Protein AF-A0AAQ3R9A9-F1 (afdb_monomer)

Structure (mmCIF, N/CA/C/O backbone):
data_AF-A0AAQ3R9A9-F1
#
_entry.id   AF-A0AAQ3R9A9-F1
#
loop_
_atom_site.group_PDB
_atom_site.id
_atom_site.type_symbol
_atom_site.label_atom_id
_atom_site.label_alt_id
_atom_site.label_comp_id
_atom_site.label_asym_id
_atom_site.label_entity_id
_atom_site.label_seq_id
_atom_site.pdbx_PDB_ins_code
_atom_site.Cartn_x
_atom_site.Cartn_y
_atom_site.Cartn_z
_atom_site.occupancy
_atom_site.B_iso_or_equiv
_atom_site.auth_seq_id
_atom_site.auth_comp_id
_atom_site.auth_asym_id
_atom_site.auth_atom_id
_atom_site.pdbx_PDB_model_num
ATOM 1 N N . MET A 1 1 ? -9.613 -7.071 18.615 1.00 48.75 1 MET A N 1
ATOM 2 C CA . MET A 1 1 ? -8.444 -6.347 19.145 1.00 48.75 1 MET A CA 1
ATOM 3 C C . MET A 1 1 ? -7.556 -6.067 17.948 1.00 48.75 1 MET A C 1
ATOM 5 O O . MET A 1 1 ? -7.082 -7.019 17.346 1.00 48.75 1 MET A O 1
ATOM 9 N N . TRP A 1 2 ? -7.501 -4.819 17.482 1.00 47.44 2 TRP A N 1
ATOM 10 C CA . TRP A 1 2 ? -6.622 -4.417 16.379 1.00 47.44 2 TRP A CA 1
ATOM 11 C C . TRP A 1 2 ? -5.211 -4.233 16.938 1.00 47.44 2 TRP A C 1
ATOM 13 O O . TRP A 1 2 ? -5.052 -3.520 17.928 1.00 47.44 2 TRP A O 1
ATOM 23 N N . GLU A 1 3 ? -4.217 -4.882 16.334 1.00 56.72 3 GLU A N 1
ATOM 24 C CA . GLU A 1 3 ? -2.811 -4.685 16.688 1.00 56.72 3 GLU A CA 1
ATOM 25 C C . GLU A 1 3 ? -2.101 -3.908 15.572 1.00 56.72 3 GLU A C 1
ATOM 27 O O . GLU A 1 3 ? -2.195 -4.294 14.401 1.00 56.72 3 GLU A O 1
ATOM 32 N N . PRO A 1 4 ? -1.415 -2.798 15.899 1.00 54.53 4 PRO A N 1
ATOM 33 C CA . PRO A 1 4 ? -0.636 -2.051 14.925 1.00 54.53 4 PRO A CA 1
ATOM 34 C C . PRO A 1 4 ? 0.563 -2.877 14.455 1.00 54.53 4 PRO A C 1
ATOM 36 O O . PRO A 1 4 ? 1.270 -3.488 15.256 1.00 54.53 4 PRO A O 1
ATOM 39 N N . VAL A 1 5 ? 0.839 -2.845 13.151 1.00 58.00 5 VAL A N 1
ATOM 40 C CA . VAL A 1 5 ? 2.087 -3.399 12.616 1.00 58.00 5 VAL A CA 1
ATOM 41 C C . VAL A 1 5 ? 3.251 -2.556 13.128 1.00 58.00 5 VAL A C 1
ATOM 43 O O . VAL A 1 5 ? 3.262 -1.336 12.956 1.00 58.00 5 VAL A O 1
ATOM 46 N N . ALA A 1 6 ? 4.221 -3.208 13.769 1.00 59.22 6 ALA A N 1
ATOM 47 C CA . ALA A 1 6 ? 5.413 -2.548 14.281 1.00 59.22 6 ALA A CA 1
ATOM 48 C C . ALA A 1 6 ? 6.246 -1.975 13.123 1.00 59.22 6 ALA A C 1
ATOM 50 O O . ALA A 1 6 ? 6.587 -2.685 12.174 1.00 59.22 6 ALA A O 1
ATOM 51 N N . PHE A 1 7 ? 6.576 -0.686 13.211 1.00 54.56 7 PHE A N 1
ATOM 52 C CA . PHE A 1 7 ? 7.490 -0.024 12.287 1.00 54.56 7 PHE A CA 1
ATOM 53 C C . PHE A 1 7 ? 8.913 0.033 12.875 1.00 54.56 7 PHE A C 1
ATOM 55 O O . PHE A 1 7 ? 9.055 0.204 14.086 1.00 54.56 7 PHE A O 1
ATOM 62 N N . PRO A 1 8 ? 9.964 -0.048 12.037 1.00 54.88 8 PRO A N 1
ATOM 63 C CA . PRO A 1 8 ? 9.899 -0.228 10.589 1.00 54.88 8 PRO A CA 1
ATOM 64 C C . PRO A 1 8 ? 9.585 -1.689 10.219 1.00 54.88 8 PRO A C 1
ATOM 66 O O . PRO A 1 8 ? 10.150 -2.624 10.778 1.00 54.88 8 PRO A O 1
ATOM 69 N N . PHE A 1 9 ? 8.685 -1.889 9.253 1.00 53.78 9 PHE A N 1
ATOM 70 C CA . PHE A 1 9 ? 8.417 -3.210 8.686 1.00 53.78 9 PHE A CA 1
ATOM 71 C C . PHE A 1 9 ? 9.552 -3.560 7.718 1.00 53.78 9 PHE A C 1
ATOM 73 O O . PHE A 1 9 ? 9.500 -3.227 6.536 1.00 53.78 9 PHE A O 1
ATOM 80 N N . THR A 1 10 ? 10.623 -4.156 8.241 1.00 54.75 10 THR A N 1
ATOM 81 C CA . THR A 1 10 ? 11.775 -4.603 7.450 1.00 54.75 10 THR A CA 1
ATOM 82 C C . THR A 1 10 ? 11.782 -6.123 7.371 1.00 54.75 10 THR A C 1
ATOM 84 O O . THR A 1 10 ? 12.041 -6.792 8.371 1.00 54.75 10 THR A O 1
ATOM 87 N N . ASN A 1 11 ? 11.531 -6.685 6.190 1.00 57.66 11 ASN A N 1
ATOM 88 C CA . ASN A 1 11 ? 11.914 -8.060 5.889 1.00 57.66 11 ASN A CA 1
ATOM 89 C C . ASN A 1 11 ? 13.258 -8.031 5.160 1.00 57.66 11 ASN A C 1
ATOM 91 O O . ASN A 1 11 ? 13.372 -7.472 4.072 1.00 57.66 11 ASN A O 1
ATOM 95 N N . ASN A 1 12 ? 14.284 -8.612 5.782 1.00 59.44 12 ASN A N 1
ATOM 96 C CA . ASN A 1 12 ? 15.647 -8.642 5.239 1.00 59.44 12 ASN A CA 1
ATOM 97 C C . ASN A 1 12 ? 15.814 -9.658 4.099 1.00 59.44 12 ASN A C 1
ATOM 99 O O . ASN A 1 12 ? 16.896 -9.778 3.525 1.00 59.44 12 ASN A O 1
ATOM 103 N N . THR A 1 13 ? 14.759 -10.402 3.773 1.00 61.12 13 THR A N 1
ATOM 104 C CA . THR A 1 13 ? 14.749 -11.336 2.653 1.00 61.12 13 THR A CA 1
ATOM 105 C C . THR A 1 13 ? 14.331 -10.569 1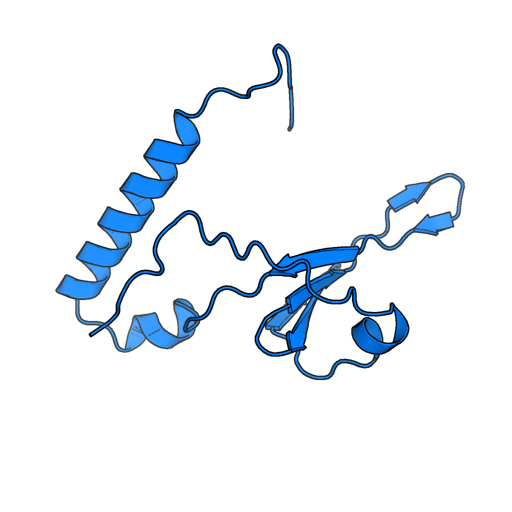.410 1.00 61.12 13 THR A C 1
ATOM 107 O O . THR A 1 13 ? 13.205 -10.085 1.346 1.00 61.12 13 THR A O 1
ATOM 110 N N . VAL A 1 14 ? 15.224 -10.438 0.427 1.00 61.97 14 VAL A N 1
ATOM 111 C CA . VAL A 1 14 ? 14.872 -9.858 -0.875 1.00 61.97 14 VAL A CA 1
ATOM 112 C C . VAL A 1 14 ? 13.922 -10.838 -1.565 1.00 61.97 14 VAL A C 1
ATOM 114 O O . VAL A 1 14 ? 14.360 -11.935 -1.923 1.00 61.97 14 VAL A O 1
ATOM 117 N N . PRO A 1 15 ? 12.632 -10.505 -1.728 1.00 65.62 15 PRO A N 1
ATOM 118 C CA . PRO A 1 15 ? 11.714 -11.411 -2.387 1.00 65.62 15 PRO A CA 1
ATOM 119 C C . PRO A 1 15 ? 12.067 -11.500 -3.875 1.00 65.62 15 PRO A C 1
ATOM 121 O O . PRO A 1 15 ? 12.585 -10.547 -4.466 1.00 65.62 15 PRO A O 1
ATOM 124 N N . LEU A 1 16 ? 11.785 -12.648 -4.492 1.00 77.12 16 LEU A N 1
ATOM 125 C CA . LEU A 1 16 ? 11.970 -12.816 -5.931 1.00 77.12 16 LEU A CA 1
ATOM 126 C C . LEU A 1 16 ? 11.148 -11.750 -6.668 1.00 77.12 16 LEU A C 1
ATOM 128 O O . LEU A 1 16 ? 9.939 -11.632 -6.459 1.00 77.12 16 LEU A O 1
ATOM 132 N N . LEU A 1 17 ? 11.814 -10.957 -7.509 1.00 81.19 17 LEU A N 1
ATOM 133 C CA . LEU A 1 17 ? 11.158 -9.857 -8.202 1.00 81.19 17 LEU A CA 1
ATOM 134 C C . LEU A 1 17 ? 10.190 -10.418 -9.263 1.00 81.19 17 LEU A C 1
ATOM 136 O O . LEU A 1 17 ? 10.623 -11.206 -10.107 1.00 81.19 17 LEU A O 1
ATOM 140 N N . PRO A 1 18 ? 8.909 -10.015 -9.261 1.00 85.25 18 PRO A N 1
ATOM 141 C CA . PRO A 1 18 ? 7.943 -10.481 -10.249 1.00 85.25 18 PRO A CA 1
ATOM 142 C C . PRO A 1 18 ? 8.236 -9.925 -11.644 1.00 85.25 18 PRO A C 1
ATOM 144 O O . PRO A 1 18 ? 8.697 -8.792 -11.814 1.00 85.25 18 PRO A O 1
ATOM 147 N N . THR A 1 19 ? 7.906 -10.707 -12.665 1.00 87.69 19 THR A N 1
ATOM 148 C CA . THR A 1 19 ? 8.010 -10.297 -14.066 1.00 87.69 19 THR A CA 1
ATOM 149 C C . THR A 1 19 ? 6.863 -9.372 -14.468 1.00 87.69 19 THR A C 1
ATOM 151 O O . THR A 1 19 ? 5.754 -9.410 -13.930 1.00 87.69 19 THR A O 1
ATOM 154 N N . THR A 1 20 ? 7.085 -8.553 -15.497 1.00 86.12 20 THR A N 1
ATOM 155 C CA . THR A 1 20 ? 6.044 -7.662 -16.033 1.00 86.12 20 THR A CA 1
ATOM 156 C C . THR A 1 20 ? 4.800 -8.418 -16.510 1.00 86.12 20 THR A C 1
ATOM 158 O O . THR A 1 20 ? 3.694 -7.886 -16.420 1.00 86.12 20 THR A O 1
ATOM 161 N N . GLN A 1 21 ? 4.963 -9.643 -17.013 1.00 85.69 21 GLN A N 1
ATOM 162 C CA . GLN A 1 21 ? 3.843 -10.475 -17.446 1.00 85.69 21 GLN A CA 1
ATOM 163 C C . GLN A 1 21 ? 2.984 -10.906 -16.255 1.00 85.69 21 GLN A C 1
ATOM 165 O O . GLN A 1 21 ? 1.770 -10.731 -16.307 1.00 85.69 21 GLN A O 1
ATOM 170 N N . GLU A 1 22 ? 3.603 -11.391 -15.177 1.00 86.81 22 GLU A N 1
ATOM 171 C CA . GLU A 1 22 ? 2.902 -11.769 -13.942 1.00 86.81 22 GLU A CA 1
ATOM 172 C C . GLU A 1 22 ? 2.152 -10.577 -13.344 1.00 86.81 22 GLU A C 1
ATOM 174 O O . GLU A 1 22 ? 0.986 -10.693 -12.978 1.00 86.81 22 GLU A O 1
ATOM 179 N N . ILE A 1 23 ? 2.780 -9.398 -13.335 1.00 88.25 23 ILE A N 1
ATOM 180 C CA . ILE A 1 23 ? 2.160 -8.163 -12.840 1.00 88.25 23 ILE A CA 1
ATOM 181 C C . ILE A 1 23 ? 0.911 -7.797 -13.654 1.00 88.25 23 ILE A C 1
ATOM 183 O O . ILE A 1 23 ? -0.117 -7.436 -13.081 1.00 88.25 23 ILE A O 1
ATOM 187 N N . ARG A 1 24 ? 0.979 -7.886 -14.988 1.00 84.19 24 ARG A N 1
ATOM 188 C CA . ARG A 1 24 ? -0.145 -7.537 -15.877 1.00 84.19 24 ARG A CA 1
ATOM 189 C C . ARG A 1 24 ? -1.255 -8.583 -15.881 1.00 84.19 24 ARG A C 1
ATOM 191 O O . ARG A 1 24 ? -2.408 -8.220 -16.086 1.00 84.19 24 ARG A O 1
ATOM 198 N N . ALA A 1 25 ? -0.907 -9.851 -15.680 1.00 88.38 25 ALA A N 1
ATOM 199 C CA . ALA A 1 25 ? -1.855 -10.957 -15.611 1.00 88.38 25 ALA A CA 1
ATOM 200 C C . ALA A 1 25 ? -2.512 -11.099 -14.226 1.00 88.38 25 ALA A C 1
ATOM 202 O O . ALA A 1 25 ? -3.467 -11.860 -14.085 1.00 88.38 25 ALA A O 1
ATOM 203 N N . CYS A 1 26 ? -2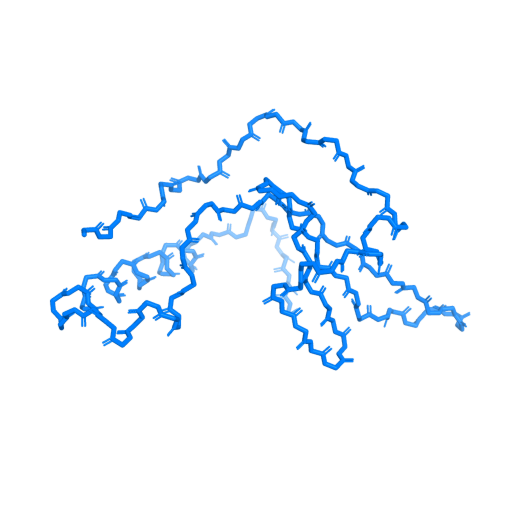.018 -10.390 -13.205 1.00 87.81 26 CYS A N 1
ATOM 204 C CA . CYS A 1 26 ? -2.526 -10.519 -11.847 1.00 87.81 26 CYS A CA 1
ATOM 205 C C . CYS A 1 26 ? -3.980 -10.029 -11.717 1.00 87.81 26 CYS A C 1
ATOM 207 O O . CYS A 1 26 ? -4.302 -8.875 -12.012 1.00 87.81 26 CYS A O 1
ATOM 209 N N . ALA A 1 27 ? -4.848 -10.911 -11.214 1.00 86.06 27 ALA A N 1
ATOM 210 C CA . ALA A 1 27 ? -6.261 -10.632 -10.964 1.00 86.06 27 ALA A CA 1
ATOM 211 C C . ALA A 1 27 ? -6.522 -9.977 -9.594 1.00 86.06 27 ALA A C 1
ATOM 213 O O . ALA A 1 27 ? -7.576 -9.375 -9.388 1.00 86.06 27 ALA A O 1
ATOM 214 N N . THR A 1 28 ? -5.572 -10.060 -8.659 1.00 87.56 28 THR A N 1
ATOM 215 C CA . THR A 1 28 ? -5.717 -9.519 -7.301 1.00 87.56 28 THR A CA 1
ATOM 216 C C . THR A 1 28 ? -5.399 -8.027 -7.287 1.00 87.56 28 THR A C 1
ATOM 218 O O . THR A 1 28 ? -4.300 -7.587 -6.941 1.00 87.56 28 THR A O 1
ATOM 221 N N . ILE A 1 29 ? -6.377 -7.227 -7.696 1.00 88.19 29 ILE A N 1
ATOM 222 C CA . ILE A 1 29 ? -6.260 -5.774 -7.788 1.00 88.19 29 ILE A CA 1
ATOM 223 C C . ILE A 1 29 ? -6.607 -5.166 -6.429 1.00 88.19 29 ILE A C 1
ATOM 225 O O . ILE A 1 29 ? -7.756 -5.191 -6.002 1.00 88.19 29 ILE A O 1
ATOM 229 N N . LEU A 1 30 ? -5.612 -4.589 -5.755 1.00 86.19 30 LEU A N 1
ATOM 230 C CA . LEU A 1 30 ? -5.818 -3.883 -4.487 1.00 86.19 30 LEU A CA 1
ATOM 231 C C . LEU A 1 30 ? -6.385 -2.481 -4.701 1.00 86.19 30 LEU A C 1
ATOM 233 O O . LEU A 1 30 ? -7.121 -1.969 -3.861 1.00 86.19 30 LEU A O 1
ATOM 237 N N . ARG A 1 31 ? -5.994 -1.829 -5.802 1.00 85.19 31 ARG A N 1
ATOM 238 C CA . ARG A 1 31 ? -6.476 -0.492 -6.153 1.00 85.19 31 ARG A CA 1
ATOM 239 C C . ARG A 1 31 ? -6.324 -0.225 -7.640 1.00 85.19 31 ARG A C 1
ATOM 241 O O . ARG A 1 31 ? -5.245 -0.413 -8.190 1.00 85.19 31 ARG A O 1
ATOM 248 N N . GLU A 1 32 ? -7.361 0.314 -8.264 1.00 88.88 32 GLU A N 1
ATOM 249 C CA . GLU A 1 32 ? -7.324 0.743 -9.662 1.00 88.88 32 GLU A CA 1
ATOM 250 C C . GLU A 1 32 ? -7.762 2.202 -9.773 1.00 88.88 32 GLU A C 1
ATOM 252 O O . GLU A 1 32 ? -8.783 2.616 -9.225 1.00 88.88 32 GLU A O 1
ATOM 257 N N . ARG A 1 33 ? -6.932 3.009 -10.428 1.00 82.81 33 ARG A N 1
ATOM 258 C CA . ARG A 1 33 ? -7.185 4.409 -10.773 1.00 82.81 33 ARG A CA 1
ATOM 259 C C . ARG A 1 33 ? -6.995 4.575 -12.278 1.00 82.81 33 ARG A C 1
ATOM 261 O O . ARG A 1 33 ? -6.341 3.754 -12.912 1.00 82.81 33 ARG A O 1
ATOM 268 N N . SER A 1 34 ? -7.493 5.679 -12.832 1.00 79.75 34 SER A N 1
ATOM 269 C CA . SER A 1 34 ? -7.394 5.981 -14.269 1.00 79.75 34 SER A CA 1
ATOM 270 C C . SER A 1 34 ? -5.966 5.939 -14.821 1.00 79.75 34 SER A C 1
ATOM 272 O O . SER A 1 34 ? -5.771 5.573 -15.973 1.00 79.75 34 SER A O 1
ATOM 274 N N . THR A 1 35 ? -4.966 6.294 -14.011 1.00 82.25 35 THR A N 1
ATOM 275 C CA . THR A 1 35 ? -3.563 6.351 -14.440 1.00 82.25 35 THR A CA 1
ATOM 276 C C . THR A 1 35 ? -2.677 5.286 -13.809 1.00 82.25 35 THR A C 1
ATOM 278 O O . THR A 1 35 ? -1.566 5.097 -14.285 1.00 82.25 35 THR A O 1
ATOM 281 N N . ALA A 1 36 ? -3.114 4.579 -12.764 1.00 86.56 36 ALA A N 1
ATOM 282 C CA . ALA A 1 36 ? -2.268 3.627 -12.047 1.00 86.56 36 ALA A CA 1
ATOM 283 C C . ALA A 1 36 ? -3.067 2.481 -11.427 1.00 86.56 36 ALA A C 1
ATOM 285 O O . ALA A 1 36 ? -4.190 2.661 -10.959 1.00 86.56 36 ALA A O 1
ATOM 286 N N . LYS A 1 37 ? -2.433 1.317 -11.348 1.00 89.38 37 LYS A N 1
ATOM 287 C CA . LYS A 1 37 ? -2.979 0.080 -10.805 1.00 89.38 37 LYS A CA 1
ATOM 288 C C . LYS A 1 37 ? -2.036 -0.486 -9.754 1.00 89.38 37 LYS A C 1
ATOM 290 O O . LYS A 1 37 ? -0.820 -0.417 -9.902 1.00 89.38 37 LYS A O 1
ATOM 295 N N . VAL A 1 38 ? -2.599 -1.014 -8.677 1.00 89.94 38 VAL A N 1
ATOM 296 C CA . VAL A 1 38 ? -1.880 -1.693 -7.602 1.00 89.94 38 VAL A CA 1
ATOM 297 C C . VAL A 1 38 ? -2.392 -3.120 -7.538 1.00 89.94 38 VAL A C 1
ATOM 299 O O . VAL A 1 38 ? -3.582 -3.337 -7.307 1.00 89.94 38 VAL A O 1
ATOM 302 N N . VAL A 1 39 ? -1.495 -4.078 -7.739 1.00 91.44 39 VAL A N 1
ATOM 303 C CA . VAL A 1 39 ? -1.786 -5.513 -7.684 1.00 91.44 39 VAL A CA 1
ATOM 304 C C . VAL A 1 39 ? -1.022 -6.163 -6.540 1.00 91.44 39 VAL A C 1
ATOM 306 O O . VAL A 1 39 ? 0.099 -5.757 -6.232 1.00 91.44 39 VAL A O 1
ATOM 309 N N . ALA A 1 40 ? -1.623 -7.168 -5.910 1.00 90.44 40 ALA A N 1
ATOM 310 C CA . ALA A 1 40 ? -0.929 -8.064 -4.993 1.00 90.44 40 ALA A CA 1
ATOM 311 C C . ALA A 1 40 ? -0.459 -9.288 -5.775 1.00 90.44 40 ALA A C 1
ATOM 313 O O . ALA A 1 40 ? -1.284 -10.024 -6.306 1.00 90.44 40 ALA A O 1
ATOM 314 N N . ILE A 1 41 ? 0.853 -9.492 -5.880 1.00 89.38 41 ILE A N 1
ATOM 315 C CA . ILE A 1 41 ? 1.404 -10.660 -6.585 1.00 89.38 41 ILE A CA 1
ATOM 316 C C . ILE A 1 41 ? 1.248 -11.910 -5.724 1.00 89.38 41 ILE A C 1
ATOM 318 O O . ILE A 1 41 ? 0.874 -12.972 -6.210 1.00 89.38 41 ILE A O 1
ATOM 322 N N . ASN A 1 42 ? 1.515 -11.758 -4.435 1.00 84.75 42 ASN A N 1
ATOM 323 C CA . ASN A 1 42 ? 1.348 -12.771 -3.408 1.00 84.75 42 ASN A CA 1
ATOM 324 C C . ASN A 1 42 ? 1.065 -12.063 -2.070 1.00 84.75 42 ASN A C 1
ATOM 326 O O . ASN A 1 42 ? 0.840 -10.847 -2.028 1.00 84.75 42 ASN A O 1
ATOM 330 N N . ASP A 1 43 ? 1.089 -12.809 -0.968 1.00 82.50 43 ASP A N 1
ATOM 331 C CA . ASP A 1 43 ? 0.863 -12.237 0.359 1.00 82.50 43 ASP A CA 1
ATOM 332 C C . ASP A 1 43 ? 1.995 -11.328 0.863 1.00 82.50 43 ASP A C 1
ATOM 334 O O . ASP A 1 43 ? 1.786 -10.610 1.842 1.00 82.50 43 ASP A O 1
ATOM 338 N N . GLU A 1 44 ? 3.132 -11.284 0.163 1.00 82.88 44 GLU A N 1
ATOM 339 C CA . GLU A 1 44 ? 4.360 -10.586 0.561 1.00 82.88 44 GLU A CA 1
ATOM 340 C C . GLU A 1 44 ? 4.737 -9.403 -0.338 1.00 82.88 44 GLU A C 1
ATOM 342 O O . GLU A 1 44 ? 5.505 -8.545 0.088 1.00 82.88 44 GLU A O 1
ATOM 347 N N . ILE A 1 45 ? 4.228 -9.329 -1.569 1.00 87.12 45 ILE A N 1
ATOM 348 C CA . ILE A 1 45 ? 4.644 -8.360 -2.587 1.00 87.12 45 ILE A CA 1
ATOM 349 C C . ILE A 1 45 ? 3.421 -7.685 -3.194 1.00 87.12 45 ILE A C 1
ATOM 351 O O . ILE A 1 45 ? 2.501 -8.330 -3.708 1.00 87.12 45 ILE A O 1
ATOM 355 N N . ILE A 1 46 ? 3.473 -6.357 -3.225 1.00 90.5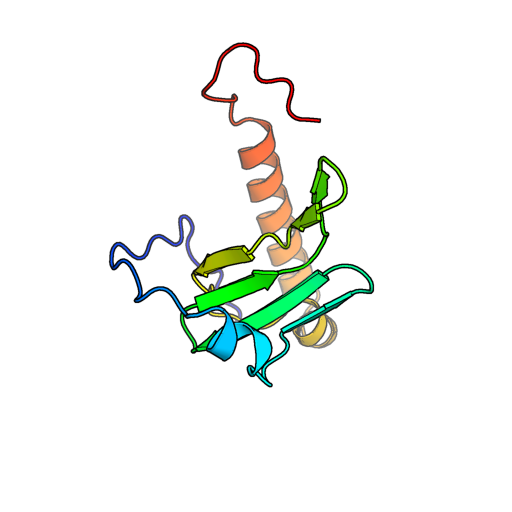6 46 ILE A N 1
ATOM 356 C CA . ILE A 1 46 ? 2.562 -5.523 -4.001 1.00 90.56 46 ILE A CA 1
ATOM 357 C C . ILE A 1 46 ? 3.335 -4.777 -5.083 1.00 90.56 46 ILE A C 1
ATOM 359 O O . ILE A 1 46 ? 4.480 -4.362 -4.892 1.00 90.56 46 ILE A O 1
ATOM 363 N N . VAL A 1 47 ? 2.692 -4.576 -6.228 1.00 91.06 47 VAL A N 1
ATOM 364 C CA . VAL A 1 47 ? 3.261 -3.808 -7.332 1.00 91.06 47 VAL A CA 1
ATOM 365 C C . VAL A 1 47 ? 2.294 -2.713 -7.733 1.00 91.06 47 VAL A C 1
ATOM 367 O O . VAL A 1 47 ? 1.159 -2.981 -8.124 1.00 91.06 47 VAL A O 1
ATOM 370 N N . LYS A 1 48 ? 2.761 -1.466 -7.664 1.00 90.38 48 LYS A N 1
ATOM 371 C CA . LYS A 1 48 ? 2.086 -0.314 -8.261 1.00 90.38 48 LYS A CA 1
ATOM 372 C C . LYS A 1 48 ? 2.689 -0.056 -9.635 1.00 90.38 48 LYS A C 1
ATOM 374 O O . LYS A 1 48 ? 3.897 0.119 -9.752 1.00 90.38 48 LYS A O 1
ATOM 379 N N . PHE A 1 49 ? 1.859 0.009 -10.666 1.00 88.31 49 PHE A N 1
ATOM 380 C CA . PHE A 1 49 ? 2.295 0.313 -12.024 1.00 88.31 49 PHE A CA 1
ATOM 381 C C . PHE A 1 49 ? 1.305 1.221 -12.748 1.00 88.31 49 PHE A C 1
ATOM 383 O O . PHE A 1 49 ? 0.109 1.207 -12.470 1.00 88.31 49 PHE A O 1
ATOM 390 N N . GLY A 1 50 ? 1.812 2.026 -13.676 1.00 80.19 50 GLY A N 1
ATOM 391 C CA . GLY A 1 50 ? 1.043 3.049 -14.388 1.00 80.19 50 GLY A CA 1
ATOM 392 C C . GLY A 1 50 ? 1.596 4.452 -14.145 1.00 80.19 50 GLY A C 1
ATOM 393 O O . GLY A 1 50 ? 2.546 4.625 -13.388 1.00 80.19 50 GLY A O 1
ATOM 394 N N . GLY A 1 51 ? 1.030 5.447 -14.824 1.00 70.69 51 GLY A N 1
ATOM 395 C CA . GLY A 1 51 ? 1.628 6.765 -14.983 1.00 70.69 51 GLY A CA 1
ATOM 396 C C . GLY A 1 51 ? 2.782 6.631 -15.959 1.00 70.69 51 GLY A C 1
ATOM 397 O O . GLY A 1 51 ? 3.917 6.370 -15.568 1.00 70.69 51 GLY A O 1
ATOM 398 N N . GLY A 1 52 ? 2.464 6.697 -17.249 1.00 62.91 52 GLY A N 1
ATOM 399 C CA . GLY A 1 52 ? 3.494 6.691 -18.268 1.00 62.91 52 GLY A CA 1
ATOM 400 C C . GLY A 1 52 ? 4.243 8.016 -18.233 1.00 62.91 52 GLY A C 1
ATOM 401 O O . GLY A 1 52 ? 3.615 9.071 -18.232 1.00 62.91 52 GLY A O 1
ATOM 402 N N . VAL A 1 53 ? 5.569 7.965 -18.197 1.00 62.44 53 VAL A N 1
ATOM 403 C CA . VAL A 1 53 ? 6.379 9.149 -18.483 1.00 62.44 53 VAL A CA 1
ATOM 404 C C . VAL A 1 53 ? 6.575 9.180 -19.992 1.00 62.44 53 VAL A C 1
ATOM 406 O O . VAL A 1 53 ? 7.130 8.237 -20.566 1.00 62.44 53 VAL A O 1
ATOM 409 N N . GLU A 1 54 ? 6.078 10.229 -20.640 1.00 61.09 54 GLU A N 1
ATOM 410 C CA . GLU A 1 54 ? 6.387 10.497 -22.040 1.00 61.09 54 GLU A CA 1
ATOM 411 C C . GLU A 1 54 ? 7.771 11.140 -22.111 1.00 61.09 54 GLU A C 1
ATOM 413 O O . GLU A 1 54 ? 7.975 12.268 -21.671 1.00 61.09 54 GLU A O 1
ATOM 418 N N . TYR A 1 55 ? 8.740 10.405 -22.652 1.00 58.53 55 TYR A N 1
ATOM 419 C CA . TYR A 1 55 ? 10.058 10.944 -22.970 1.00 58.53 55 TYR A CA 1
ATOM 420 C C . TYR A 1 55 ? 10.373 10.605 -24.421 1.00 58.53 55 TYR A C 1
ATOM 422 O O . TYR A 1 55 ? 10.308 9.440 -24.815 1.00 58.53 55 TYR A O 1
ATOM 430 N N . LEU A 1 56 ? 10.686 11.625 -25.228 1.00 66.31 56 LEU A N 1
ATOM 431 C CA . LEU A 1 56 ? 11.086 11.472 -26.636 1.00 66.31 56 LEU A CA 1
ATOM 432 C C . LEU A 1 56 ? 10.118 10.604 -27.471 1.00 66.31 56 LEU A C 1
ATOM 434 O O . LEU A 1 56 ? 10.544 9.790 -28.286 1.00 66.31 56 LEU A O 1
ATOM 438 N N . GLY A 1 57 ? 8.807 10.740 -27.242 1.00 68.06 57 GLY A N 1
ATOM 439 C CA . GLY A 1 57 ? 7.778 9.991 -27.975 1.00 68.06 57 GLY A CA 1
ATOM 440 C C . GLY A 1 57 ? 7.604 8.527 -27.549 1.00 68.06 57 GLY A C 1
ATOM 441 O O . GLY A 1 57 ? 6.851 7.797 -28.190 1.00 68.06 57 GLY A O 1
ATOM 442 N N . ARG A 1 58 ? 8.258 8.079 -26.468 1.00 65.56 58 ARG A N 1
ATOM 443 C CA . ARG A 1 58 ? 8.077 6.738 -25.898 1.00 65.56 58 ARG A CA 1
ATOM 444 C C . ARG A 1 58 ? 7.392 6.823 -24.538 1.00 65.56 58 ARG A C 1
ATOM 446 O O . ARG A 1 58 ? 7.931 7.392 -23.591 1.00 65.56 58 ARG A O 1
ATOM 453 N N . LEU A 1 59 ? 6.222 6.196 -24.435 1.00 66.75 59 LEU A N 1
ATOM 454 C CA . LEU A 1 59 ? 5.523 6.012 -23.169 1.00 66.75 59 LEU A CA 1
ATOM 455 C C . LEU A 1 59 ? 6.236 4.926 -22.351 1.00 66.75 59 LEU A C 1
ATOM 457 O O . LEU A 1 59 ? 6.250 3.754 -22.735 1.00 66.75 59 LEU A O 1
ATOM 461 N N . SER A 1 60 ? 6.841 5.312 -21.230 1.00 73.56 60 SER A N 1
ATOM 462 C CA . SER A 1 60 ? 7.520 4.380 -20.324 1.00 73.56 60 SER A CA 1
ATOM 463 C C . SER A 1 60 ? 6.662 4.132 -19.090 1.00 73.56 60 SER A C 1
ATOM 465 O O . SER A 1 60 ? 6.328 5.071 -18.375 1.00 73.56 60 SER A O 1
ATOM 467 N N . ILE A 1 61 ? 6.298 2.874 -18.834 1.00 78.75 61 ILE A N 1
ATOM 468 C CA . ILE A 1 61 ? 5.532 2.483 -17.642 1.00 78.75 61 ILE A CA 1
ATOM 469 C C . ILE A 1 61 ? 6.508 2.236 -16.493 1.00 78.75 61 ILE A C 1
ATOM 471 O O . ILE A 1 61 ? 7.408 1.405 -16.618 1.00 78.75 61 ILE A O 1
ATOM 475 N N . VAL A 1 62 ? 6.301 2.921 -15.369 1.00 84.31 62 VAL A N 1
ATOM 476 C CA . VAL A 1 62 ? 7.065 2.702 -14.137 1.00 84.31 62 VAL A CA 1
ATOM 477 C C . VAL A 1 62 ? 6.399 1.607 -13.305 1.00 84.31 62 VAL A C 1
ATOM 479 O O . VAL A 1 62 ? 5.175 1.586 -13.157 1.00 84.31 62 VAL A O 1
ATOM 482 N N . PHE A 1 63 ? 7.216 0.706 -12.756 1.00 85.94 63 PHE A N 1
ATOM 483 C CA . PHE A 1 63 ? 6.804 -0.326 -11.807 1.00 85.94 63 PHE A CA 1
ATOM 484 C C . PHE A 1 63 ? 7.472 -0.057 -10.463 1.00 85.94 63 PHE A C 1
ATOM 486 O O . PHE A 1 63 ? 8.691 0.066 -10.383 1.00 85.94 63 PHE A O 1
ATOM 493 N N . LEU A 1 64 ? 6.667 0.023 -9.412 1.00 87.62 64 LEU A N 1
ATOM 494 C CA . LEU A 1 64 ? 7.109 0.192 -8.038 1.00 87.62 64 LEU A CA 1
ATOM 495 C C . LEU A 1 64 ? 6.765 -1.084 -7.273 1.00 87.62 64 LEU A C 1
ATOM 497 O O . LEU A 1 64 ? 5.591 -1.356 -7.012 1.00 87.62 64 LEU A O 1
ATOM 501 N N . VAL A 1 65 ? 7.794 -1.872 -6.967 1.00 87.50 65 VAL A N 1
ATOM 502 C CA . VAL A 1 65 ? 7.687 -3.130 -6.220 1.00 87.50 65 VAL A CA 1
ATOM 503 C C . VAL A 1 65 ? 7.924 -2.828 -4.747 1.00 87.50 65 VAL A C 1
ATOM 505 O O . VAL A 1 65 ? 8.927 -2.214 -4.391 1.00 87.50 65 VAL A O 1
ATOM 508 N N . MET A 1 66 ? 6.986 -3.227 -3.896 1.00 87.25 66 MET A N 1
ATOM 509 C CA . MET A 1 66 ? 7.030 -2.986 -2.457 1.00 87.25 66 MET A CA 1
ATOM 510 C C . MET A 1 66 ? 6.649 -4.254 -1.710 1.00 87.25 66 MET A C 1
ATOM 512 O O . MET A 1 66 ? 5.868 -5.073 -2.201 1.00 87.25 66 MET A O 1
ATOM 516 N N . GLN A 1 67 ? 7.155 -4.385 -0.489 1.00 84.56 67 GLN A N 1
ATOM 517 C CA . GLN A 1 67 ? 6.696 -5.433 0.401 1.00 84.56 67 GLN A CA 1
ATOM 518 C C . GLN A 1 67 ? 5.265 -5.137 0.873 1.00 84.56 67 GLN A C 1
ATOM 520 O O . GLN A 1 67 ? 4.922 -4.008 1.229 1.00 84.56 67 GLN A O 1
ATOM 525 N N . ARG A 1 68 ? 4.422 -6.165 0.882 1.00 82.62 68 ARG A N 1
ATOM 526 C CA . ARG A 1 68 ? 3.068 -6.122 1.413 1.00 82.62 68 ARG A CA 1
ATOM 527 C C . ARG A 1 68 ? 3.125 -6.130 2.937 1.00 82.62 68 ARG A C 1
ATOM 529 O O . ARG A 1 68 ? 3.574 -7.100 3.541 1.00 82.62 68 ARG A O 1
ATOM 536 N N . ALA A 1 69 ? 2.636 -5.059 3.552 1.00 82.44 69 ALA A N 1
ATOM 537 C CA . ALA A 1 69 ? 2.367 -5.059 4.982 1.00 82.44 69 ALA A CA 1
ATOM 538 C C . ALA A 1 69 ? 1.119 -5.921 5.261 1.00 82.44 69 ALA A C 1
ATOM 540 O O . ALA A 1 69 ? 0.090 -5.713 4.604 1.00 82.44 69 ALA A O 1
ATOM 541 N N . PRO A 1 70 ? 1.178 -6.880 6.201 1.00 80.50 70 PRO A N 1
ATOM 542 C CA . PRO A 1 70 ? 0.002 -7.635 6.606 1.00 80.50 70 PRO A CA 1
ATOM 543 C C . PRO A 1 70 ? -0.993 -6.703 7.303 1.00 80.50 70 PRO A C 1
ATOM 545 O O . PRO A 1 70 ? -0.607 -5.816 8.060 1.00 80.50 70 PRO A O 1
ATOM 548 N N . GLY A 1 71 ? -2.285 -6.893 7.053 1.00 81.88 71 GLY A N 1
ATOM 549 C CA . GLY A 1 71 ? -3.318 -6.092 7.699 1.00 81.88 71 GLY A CA 1
ATOM 550 C C . GLY A 1 71 ? -4.624 -6.041 6.922 1.00 81.88 71 GLY A C 1
ATOM 551 O O . GLY A 1 71 ? -4.750 -6.582 5.823 1.00 81.88 71 GLY A O 1
ATOM 552 N N . VAL A 1 72 ? -5.603 -5.368 7.522 1.00 83.12 72 VAL A N 1
ATOM 553 C CA . VAL A 1 72 ? -6.917 -5.106 6.927 1.00 83.12 72 VAL A CA 1
ATOM 554 C C . VAL A 1 72 ? -6.971 -3.646 6.495 1.00 83.12 72 VAL A C 1
ATOM 556 O O . VAL A 1 72 ? -6.407 -2.776 7.162 1.00 83.12 72 VAL A O 1
ATOM 559 N N . GLN A 1 73 ? -7.641 -3.369 5.375 1.00 82.62 73 GLN A N 1
ATOM 560 C CA . GLN A 1 73 ? -7.822 -1.994 4.928 1.00 82.62 73 GLN A CA 1
ATOM 561 C C . GLN A 1 73 ? -8.659 -1.213 5.946 1.00 82.62 73 GLN A C 1
ATOM 563 O O . GLN A 1 73 ? -9.690 -1.685 6.436 1.00 82.62 73 GLN A O 1
ATOM 568 N N . LEU A 1 74 ? -8.179 -0.016 6.287 1.00 85.50 74 LEU A N 1
ATOM 569 C CA . LEU A 1 74 ? -8.782 0.786 7.342 1.00 85.50 74 LEU A CA 1
ATOM 570 C C . LEU A 1 74 ? -10.210 1.206 6.989 1.00 85.50 74 LEU A C 1
ATOM 572 O O . LEU A 1 74 ? -11.043 1.228 7.876 1.00 85.50 74 LEU A O 1
ATOM 576 N N . ASP A 1 75 ? -10.514 1.485 5.723 1.00 85.62 75 ASP A N 1
ATOM 577 C CA . ASP A 1 75 ? -11.852 1.858 5.243 1.00 85.62 75 ASP A CA 1
ATOM 578 C C . ASP A 1 75 ? -12.896 0.751 5.448 1.00 85.62 75 ASP A C 1
ATOM 580 O O . ASP A 1 75 ? -14.028 1.045 5.827 1.00 85.62 75 ASP A O 1
ATOM 584 N N . VAL A 1 76 ? -12.505 -0.513 5.267 1.00 86.38 76 VAL A N 1
ATOM 585 C CA . VAL A 1 76 ? -13.365 -1.678 5.521 1.00 86.38 76 VAL A CA 1
ATOM 586 C C . VAL A 1 76 ? -13.560 -1.896 7.021 1.00 86.38 76 VAL A C 1
ATOM 588 O O . VAL A 1 76 ? -14.664 -2.204 7.467 1.00 86.38 76 VAL A O 1
ATOM 591 N N . ALA A 1 77 ? -12.501 -1.725 7.817 1.00 88.56 77 ALA A N 1
ATOM 592 C CA . ALA A 1 77 ? -12.565 -1.924 9.263 1.00 88.56 77 ALA A 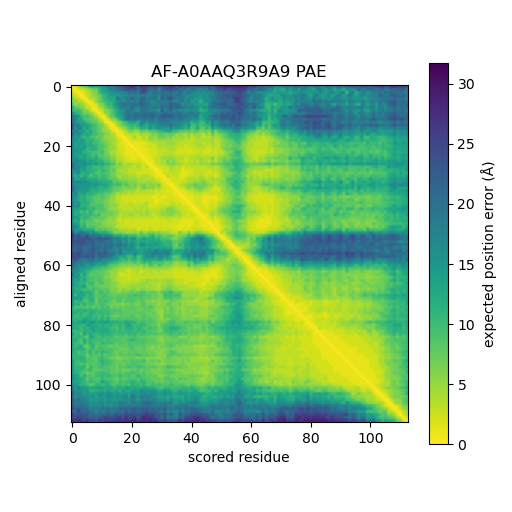CA 1
ATOM 593 C C . ALA A 1 77 ? -13.267 -0.763 9.994 1.00 88.56 77 ALA A C 1
ATOM 595 O O . ALA A 1 77 ? -13.970 -1.001 10.977 1.00 88.56 77 ALA A O 1
ATOM 596 N N . TRP A 1 78 ? -13.131 0.479 9.513 1.00 90.62 78 TRP A N 1
ATOM 597 C CA . TRP A 1 78 ? -13.559 1.710 10.194 1.00 90.62 78 TRP A CA 1
ATOM 598 C C . TRP A 1 78 ? -15.007 1.708 10.707 1.00 90.62 78 TRP A C 1
ATOM 600 O O . TRP A 1 78 ? -15.222 2.139 11.844 1.00 90.62 78 TRP A O 1
ATOM 610 N N . PRO A 1 79 ? -16.011 1.215 9.949 1.00 92.62 79 PRO A N 1
ATOM 611 C CA . PRO A 1 79 ? -17.399 1.188 10.408 1.00 92.62 79 PRO A CA 1
ATOM 612 C C . PRO A 1 79 ? -17.632 0.248 11.598 1.00 92.62 79 PRO A C 1
ATOM 614 O O . PRO A 1 79 ? -18.571 0.457 12.358 1.00 92.62 79 PRO A O 1
ATOM 617 N N . THR A 1 80 ? -16.787 -0.773 11.766 1.00 91.25 80 THR A N 1
ATOM 618 C CA . THR A 1 80 ? -16.931 -1.806 12.811 1.00 91.25 80 THR A CA 1
ATOM 619 C C . THR A 1 80 ? -16.214 -1.462 14.118 1.00 91.25 80 THR A C 1
ATOM 621 O O . THR A 1 80 ? -16.410 -2.140 15.126 1.00 91.25 80 THR A O 1
ATOM 624 N N . LEU A 1 81 ? -15.395 -0.406 14.114 1.00 90.50 81 LEU A N 1
ATOM 625 C CA . LEU A 1 81 ? -14.586 0.006 15.258 1.00 90.50 81 LEU A CA 1
ATOM 626 C C . LEU A 1 81 ? -15.387 0.831 16.265 1.00 90.50 81 LEU A C 1
ATOM 628 O O . LEU A 1 81 ? -16.194 1.692 15.899 1.00 90.50 81 LEU A O 1
ATOM 632 N N . LYS A 1 82 ? -15.086 0.629 17.549 1.00 93.00 82 LYS A N 1
ATOM 633 C CA . LYS A 1 82 ? -15.596 1.462 18.642 1.00 93.00 82 LYS A CA 1
ATOM 634 C C . LYS A 1 82 ? -14.959 2.848 18.609 1.00 93.00 82 LYS A C 1
ATOM 636 O O . LYS A 1 82 ? -13.834 3.023 18.143 1.00 93.00 82 LYS A O 1
ATOM 641 N N . GLU A 1 83 ? -15.637 3.826 19.200 1.00 92.19 83 GLU A N 1
ATOM 642 C CA . GLU A 1 83 ? -15.140 5.207 19.259 1.00 92.19 83 GLU A CA 1
ATOM 643 C C . GLU A 1 83 ? -13.776 5.314 19.962 1.00 92.19 83 GLU A C 1
ATOM 645 O O . GLU A 1 83 ? -12.882 6.018 19.500 1.00 92.19 83 GLU A O 1
ATOM 650 N N . SER A 1 84 ? -13.561 4.52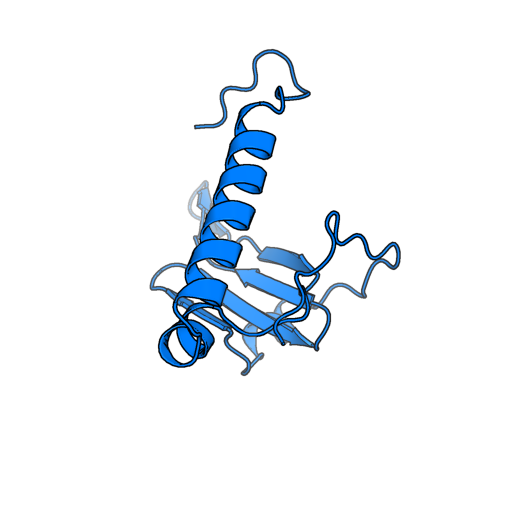3 21.020 1.00 90.38 84 SER A N 1
ATOM 651 C CA . SER A 1 84 ? -12.267 4.438 21.707 1.00 90.38 84 SER A CA 1
ATOM 652 C C . SER A 1 84 ? -11.144 3.896 20.812 1.00 90.38 84 SER A C 1
ATOM 654 O O . SER A 1 84 ? -10.004 4.343 20.914 1.00 90.38 84 SER A O 1
ATOM 656 N N . GLU A 1 85 ? -11.451 2.946 19.923 1.00 91.06 85 GLU A N 1
ATOM 657 C CA . GLU A 1 85 ? -10.479 2.369 18.983 1.00 91.06 85 GLU A CA 1
ATOM 658 C C . GLU A 1 85 ? -10.143 3.373 17.876 1.00 91.06 85 GLU A C 1
ATOM 660 O O . GLU A 1 85 ? -8.973 3.561 17.550 1.00 91.06 85 GLU A O 1
ATOM 665 N N . LYS A 1 86 ? -11.145 4.094 17.359 1.00 91.94 86 LYS A N 1
ATOM 666 C CA . LYS A 1 86 ? -10.941 5.176 16.382 1.00 91.94 86 LYS A CA 1
ATOM 667 C C . LYS A 1 86 ? -10.074 6.297 16.944 1.00 91.94 86 LYS A C 1
ATOM 669 O O . LYS A 1 86 ? -9.161 6.759 16.258 1.00 91.94 86 LYS A O 1
ATOM 674 N N . ALA A 1 87 ? -10.320 6.706 18.190 1.00 92.12 87 ALA A N 1
ATOM 675 C CA . ALA A 1 87 ? -9.510 7.711 18.872 1.00 92.12 87 ALA A CA 1
ATOM 676 C C . ALA A 1 87 ? -8.050 7.251 19.019 1.00 92.12 87 ALA A C 1
ATOM 678 O O . ALA A 1 87 ? -7.131 8.007 18.705 1.00 92.12 87 ALA A O 1
ATOM 679 N N . SER A 1 88 ? -7.831 5.993 19.415 1.00 91.38 88 SER A N 1
ATOM 680 C CA . SER A 1 88 ? -6.490 5.407 19.538 1.00 91.38 88 SER A CA 1
ATOM 681 C C . SER A 1 88 ? -5.754 5.321 18.193 1.00 91.38 88 SER A C 1
ATOM 683 O O . SER A 1 88 ? -4.591 5.725 18.104 1.00 91.38 88 SER A O 1
ATOM 685 N N . ILE A 1 89 ? -6.429 4.875 17.126 1.00 90.19 89 ILE A N 1
ATOM 686 C CA . ILE A 1 89 ? -5.857 4.828 15.771 1.00 90.19 89 ILE A CA 1
ATOM 687 C C . ILE A 1 89 ? -5.502 6.237 15.295 1.00 90.19 89 ILE A C 1
ATOM 689 O O . ILE A 1 89 ? -4.402 6.453 14.793 1.00 90.19 89 ILE A O 1
ATOM 693 N N . THR A 1 90 ? -6.397 7.207 15.493 1.00 91.88 90 THR A N 1
ATOM 694 C CA . THR A 1 90 ? -6.166 8.600 15.088 1.00 91.88 90 THR A CA 1
ATOM 695 C C . THR A 1 90 ? -4.967 9.195 15.823 1.00 91.88 90 THR A C 1
ATOM 697 O O . THR A 1 90 ? -4.094 9.772 15.183 1.00 91.88 90 THR A O 1
ATOM 700 N N . ALA A 1 91 ? -4.870 8.997 17.142 1.00 92.56 91 ALA A N 1
ATOM 701 C CA . ALA A 1 91 ? -3.724 9.450 17.930 1.00 92.56 91 ALA A CA 1
ATOM 702 C C . ALA A 1 91 ? -2.409 8.808 17.457 1.00 92.56 91 ALA A C 1
ATOM 704 O O . ALA A 1 91 ? -1.397 9.491 17.310 1.00 92.56 91 ALA A O 1
ATOM 705 N N . THR A 1 92 ? -2.434 7.507 17.158 1.00 91.88 92 THR A N 1
ATOM 706 C CA . THR A 1 92 ? -1.262 6.778 16.652 1.00 91.88 92 THR A CA 1
ATOM 707 C C . THR A 1 92 ? -0.818 7.310 15.290 1.00 91.88 92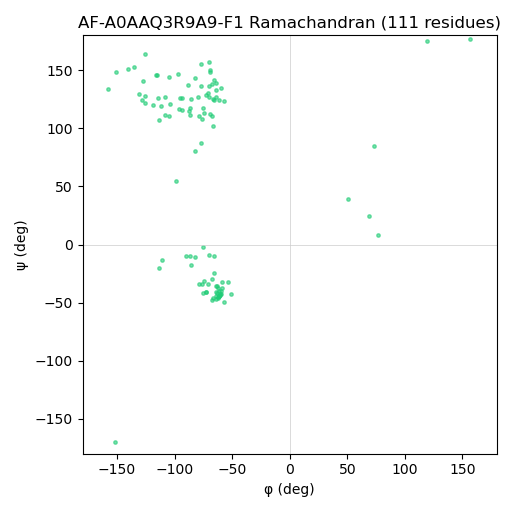 THR A C 1
ATOM 709 O O . THR A 1 92 ? 0.365 7.583 15.093 1.00 91.88 92 THR A O 1
ATOM 712 N N . LEU A 1 93 ? -1.758 7.507 14.360 1.00 89.69 93 LEU A N 1
ATOM 713 C CA . LEU A 1 93 ? -1.471 8.061 13.037 1.00 89.69 93 LEU A CA 1
ATOM 714 C C . LEU A 1 93 ? -0.895 9.474 13.132 1.00 89.69 93 LEU A C 1
ATOM 716 O O . LEU A 1 93 ? 0.102 9.754 12.470 1.00 89.69 93 LEU A O 1
ATOM 720 N N . SER A 1 94 ? -1.470 10.338 13.973 1.00 92.06 94 SER A N 1
ATOM 721 C CA . SER A 1 94 ? -0.941 11.685 14.211 1.00 92.06 94 SER A CA 1
ATOM 722 C C . SER A 1 94 ? 0.507 11.639 14.694 1.00 92.06 94 SER A C 1
ATOM 724 O O . SER A 1 94 ? 1.364 12.260 14.073 1.00 92.06 94 SER A O 1
ATOM 726 N N . ASN A 1 95 ? 0.810 10.817 15.704 1.00 91.19 95 ASN A N 1
ATOM 727 C CA . ASN A 1 95 ? 2.172 10.677 16.227 1.00 91.19 95 ASN A CA 1
ATOM 728 C C . ASN A 1 95 ? 3.170 10.201 15.157 1.00 91.19 95 ASN A C 1
ATOM 730 O O . ASN A 1 95 ? 4.299 10.691 15.101 1.00 91.19 95 ASN A O 1
ATOM 734 N N . ILE A 1 96 ? 2.766 9.263 14.291 1.00 88.88 96 ILE A N 1
ATOM 735 C CA . ILE A 1 96 ? 3.605 8.781 13.184 1.00 88.88 96 ILE A CA 1
ATOM 736 C C . ILE A 1 96 ? 3.833 9.894 12.152 1.00 88.88 96 ILE A C 1
ATOM 738 O O . ILE A 1 96 ? 4.968 10.104 11.727 1.00 88.88 96 ILE A O 1
ATOM 742 N N . PHE A 1 97 ? 2.790 10.630 11.755 1.00 88.75 97 PHE A N 1
ATOM 743 C CA . PHE A 1 97 ? 2.931 11.739 10.807 1.00 88.75 97 PHE A CA 1
ATOM 744 C C . PHE A 1 97 ? 3.798 12.863 11.357 1.00 88.75 97 PHE A C 1
ATOM 746 O O . PHE A 1 97 ? 4.641 13.382 10.629 1.00 88.75 97 PHE A O 1
ATOM 753 N N . ASP A 1 98 ? 3.631 13.209 12.628 1.00 91.75 98 ASP A N 1
ATOM 754 C CA . ASP A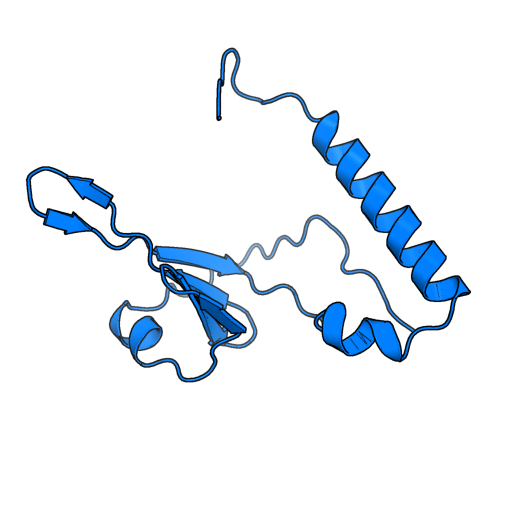 1 98 ? 4.456 14.216 13.282 1.00 91.75 98 ASP A CA 1
ATOM 755 C C . ASP A 1 98 ? 5.912 13.762 13.351 1.00 91.75 98 ASP A C 1
ATOM 757 O O . ASP A 1 98 ? 6.797 14.538 13.001 1.00 91.75 98 ASP A O 1
ATOM 761 N N . SER A 1 99 ? 6.153 12.481 13.651 1.00 88.25 99 SER A N 1
ATOM 762 C CA . SER A 1 99 ? 7.491 11.881 13.608 1.00 88.25 99 SER A CA 1
ATOM 763 C C . SER A 1 99 ? 8.106 11.919 12.207 1.00 88.25 99 SER A C 1
ATOM 765 O O . SER A 1 99 ? 9.286 12.204 12.075 1.00 88.25 99 SER A O 1
ATOM 767 N N . MET A 1 100 ? 7.334 11.680 11.143 1.00 83.56 100 MET A N 1
ATOM 768 C CA . MET A 1 100 ? 7.850 11.773 9.770 1.00 83.56 100 MET A CA 1
ATOM 769 C C . MET A 1 100 ? 8.129 13.217 9.338 1.00 83.56 100 MET A C 1
ATOM 771 O O . MET A 1 100 ? 9.071 13.447 8.588 1.00 83.56 100 MET A O 1
ATOM 775 N N . ARG A 1 101 ? 7.340 14.194 9.802 1.00 84.56 101 ARG A N 1
ATOM 776 C CA . ARG A 1 101 ? 7.523 15.620 9.465 1.00 84.56 101 ARG A CA 1
ATOM 777 C C . ARG A 1 101 ? 8.794 16.220 10.058 1.00 84.56 101 ARG A C 1
ATOM 779 O O . ARG A 1 101 ? 9.328 17.158 9.479 1.00 84.56 101 ARG A O 1
ATOM 786 N N . ILE A 1 102 ? 9.246 15.708 11.201 1.00 86.31 102 ILE A N 1
ATOM 787 C CA . ILE A 1 102 ? 10.483 16.155 11.859 1.00 86.31 102 ILE A CA 1
ATOM 788 C C . ILE A 1 102 ? 11.736 15.439 11.343 1.00 86.31 102 ILE A C 1
ATOM 790 O O . ILE A 1 102 ? 12.840 15.850 11.689 1.00 86.31 102 ILE A O 1
ATOM 794 N N . VAL A 1 103 ? 11.598 14.382 10.533 1.00 82.56 103 VAL A N 1
ATOM 795 C CA . VAL A 1 103 ? 12.759 13.721 9.925 1.00 82.56 103 VAL A CA 1
ATOM 796 C C . VAL A 1 103 ? 13.365 14.660 8.889 1.00 82.56 103 VAL A C 1
ATOM 798 O O . VAL A 1 103 ? 12.773 14.928 7.844 1.00 82.56 103 VAL A O 1
ATOM 801 N N . GLU A 1 104 ? 14.567 15.151 9.180 1.00 76.31 104 GLU A N 1
ATOM 802 C CA . GLU A 1 104 ? 15.345 15.926 8.223 1.00 76.31 104 GLU A CA 1
ATOM 803 C C . GLU A 1 104 ? 15.719 15.054 7.024 1.00 76.31 104 GLU A C 1
ATOM 805 O O . GLU A 1 104 ? 16.083 13.881 7.161 1.00 76.31 104 GLU A O 1
ATOM 810 N N . CYS A 1 105 ? 15.631 15.630 5.824 1.00 69.62 105 CYS A N 1
ATOM 811 C CA . CYS A 1 105 ? 16.082 14.939 4.631 1.00 69.62 105 CYS A CA 1
ATOM 812 C C . CYS A 1 105 ? 17.587 14.653 4.768 1.00 69.62 105 CYS A C 1
ATOM 814 O O . CYS A 1 105 ? 18.365 15.597 4.915 1.00 69.62 105 CYS A O 1
ATOM 816 N N . PRO A 1 106 ? 18.033 13.387 4.653 1.00 73.38 106 PRO A N 1
ATOM 817 C CA . PRO A 1 106 ? 19.451 13.055 4.777 1.00 73.38 106 PRO A CA 1
ATOM 818 C C . PRO A 1 106 ? 20.308 13.656 3.650 1.00 73.38 106 PRO A C 1
ATOM 820 O O . PRO A 1 106 ? 21.534 13.608 3.711 1.00 73.38 106 PRO A O 1
ATOM 823 N N . TRP A 1 107 ? 19.673 14.213 2.614 1.00 70.94 107 TRP A N 1
ATOM 824 C CA . TRP A 1 107 ? 20.326 14.856 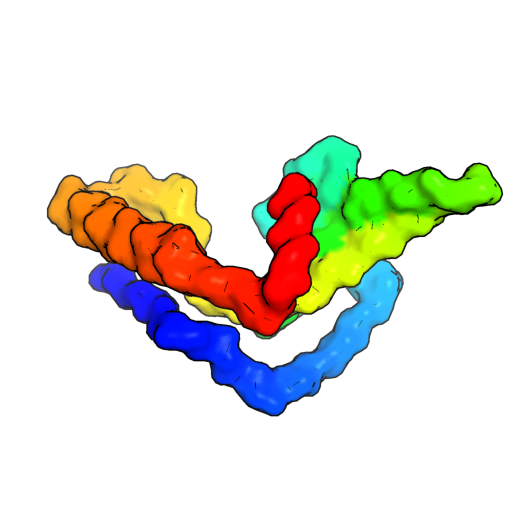1.483 1.00 70.94 107 TRP A CA 1
ATOM 825 C C . TRP A 1 107 ? 20.196 16.377 1.624 1.00 70.94 107 TRP A C 1
ATOM 827 O O . TRP A 1 107 ? 19.084 16.901 1.468 1.00 70.94 107 TRP A O 1
ATOM 837 N N . PRO A 1 108 ? 21.299 17.101 1.899 1.00 69.94 108 PRO A N 1
ATOM 838 C CA . PRO A 1 108 ? 21.263 18.555 1.958 1.00 69.94 108 PRO A CA 1
ATOM 839 C C . PRO A 1 108 ? 20.811 19.120 0.602 1.00 69.94 108 PRO A C 1
ATOM 841 O O . PRO A 1 108 ? 21.299 18.699 -0.446 1.00 69.94 108 PRO A O 1
ATOM 844 N N . ASN A 1 109 ? 19.886 20.086 0.628 1.00 63.81 109 ASN A N 1
ATOM 845 C CA . ASN A 1 109 ? 19.291 20.745 -0.548 1.00 63.81 109 ASN A CA 1
ATOM 846 C C . ASN A 1 109 ? 18.356 19.877 -1.418 1.00 63.81 109 ASN A C 1
ATOM 848 O O . ASN A 1 109 ? 18.174 20.166 -2.602 1.00 63.81 109 ASN A O 1
ATOM 852 N N . PHE A 1 110 ? 17.741 18.825 -0.872 1.00 63.06 110 PHE A N 1
ATOM 853 C CA . PHE A 1 110 ? 16.699 18.087 -1.591 1.00 63.06 110 PHE A CA 1
ATOM 854 C C . PHE A 1 110 ? 15.369 18.863 -1.603 1.00 63.06 110 PHE A C 1
ATOM 856 O O . PHE A 1 110 ? 14.674 18.946 -0.594 1.00 63.06 110 PHE A O 1
ATOM 863 N N . PHE A 1 111 ? 15.002 19.408 -2.765 1.00 58.91 111 PHE A N 1
ATOM 864 C CA . PHE A 1 111 ? 13.733 20.106 -3.016 1.00 58.91 111 PHE A CA 1
ATOM 865 C C . PHE A 1 111 ? 12.717 19.184 -3.708 1.00 58.91 111 PHE A C 1
ATOM 867 O O . PHE A 1 111 ? 12.238 19.486 -4.800 1.00 58.91 111 PHE 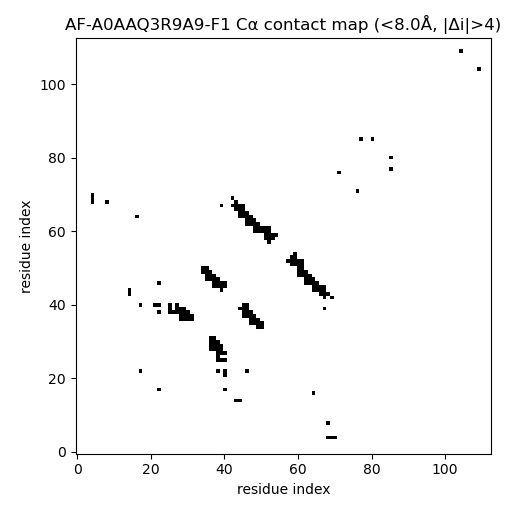A O 1
ATOM 874 N N . GLY A 1 112 ? 12.431 18.021 -3.122 1.00 56.16 112 GLY A N 1
ATOM 875 C CA . GLY A 1 112 ? 11.362 17.156 -3.625 1.00 56.16 112 GLY A CA 1
ATOM 876 C C . GLY A 1 112 ? 10.000 17.828 -3.440 1.00 56.16 112 GLY A C 1
ATOM 877 O O . GLY A 1 112 ? 9.491 17.854 -2.322 1.00 56.16 112 GLY A O 1
ATOM 878 N N . LEU A 1 113 ? 9.458 18.392 -4.523 1.00 36.84 113 LEU A N 1
ATOM 879 C CA . LEU A 1 113 ? 8.058 18.810 -4.674 1.00 36.84 113 LEU A CA 1
ATOM 880 C C . LEU A 1 113 ? 7.177 17.621 -5.070 1.00 36.84 113 LEU A C 1
ATOM 882 O O . LEU A 1 113 ? 7.645 16.790 -5.884 1.00 36.84 113 LEU A O 1
#

Solvent-accessible surface area (backbone atoms only — not comparable to full-atom values): 7342 Å² total; per-residue (Å²): 135,91,79,82,78,69,80,82,82,75,73,92,65,85,70,85,80,80,50,74,64,59,63,70,68,51,81,48,65,78,43,80,54,100,54,38,38,29,32,42,82,53,88,55,34,30,37,40,35,45,54,62,49,76,53,96,91,41,76,42,72,46,75,48,78,42,75,40,78,84,81,77,62,60,82,76,47,54,82,77,54,52,71,71,54,50,51,50,51,50,53,51,51,50,54,51,51,54,55,57,72,69,56,74,69,94,51,87,89,69,80,86,124

Radius of gyration: 17.81 Å; Cα contacts (8 Å, |Δi|>4): 100; chains: 1; bounding box: 39×34×50 Å

Foldseek 3Di:
DDDDDDPPPDDPDDDDDDDPVLLVPAPAWPDDDPFWTWHDSDQFKIKIKGDFDDDPNDTDIDIDIDTHDDDDDCVVCVVVDDPVVVVVVVVVVVVVVVVVVPDDDPDPPDPDD

Nearest PDB structures (foldseek):
  6t5l-assembly1_A  TM=7.434E-01  e=4.369E+00  Myroides odoratimimus
  7kzp-assembly1_Q  TM=6.680E-01  e=5.967E+00  Homo sapiens
  6t5k-assembly1_C  TM=6.421E-01  e=6.351E+00  Echinicola vietnamensis

Organism: NCBI:txid150365

pLDDT: mean 79.11, std 13.16, range [36.84, 93.0]

Sequence (113 aa):
MWEPVAFPFTNNTVPLLPTTQEIRACATILRERSTAKVVAINDEIIVKFGGGVEYLGRLSIVFLVMQRAPGVQLDVAWPTLKESEKASITATLSNIFDSMRIVECPWPNFFGL

Secondary structure (DSSP, 8-state):
---PPPSS----S-PPPPPHHHHHH---EEEE-SSEEEEESSSSEEEEEEEEEEETTEEEEEEEEEEPPPS--HHHHGGGS-HHHHHHHHHHHHHHHHHHHT---SSTT----

Mean predicted aligned error: 10.02 Å